Protein AF-A0A2G6LL26-F1 (afdb_monomer_lite)

Radius of gyration: 10.65 Å; chains: 1; bounding box: 23×14×28 Å

Secondary structure (DSSP, 8-state):
-EEEEEE--S--HHHHHHHHHHTT-SSEEEEEEE-SSTT-GGG-

pLDDT: mean 97.36, std 1.87, range [88.19, 98.5]

Sequence (44 aa):
MKKIVILASGSGTNAENIIKYFKHSPVAKVALVLSNKKNAKVLE

Structure (mmCIF, N/CA/C/O backbone):
data_AF-A0A2G6LL26-F1
#
_entry.id   AF-A0A2G6LL26-F1
#
loop_
_atom_site.group_PDB
_atom_site.id
_atom_site.type_symbol
_atom_site.label_atom_id
_atom_site.label_alt_id
_atom_site.label_comp_id
_atom_site.label_asym_id
_atom_site.label_entity_id
_atom_site.label_seq_id
_atom_site.pdbx_PDB_ins_code
_atom_site.Cartn_x
_atom_site.Cartn_y
_atom_site.Cartn_z
_atom_site.occupancy
_atom_site.B_iso_or_equiv
_atom_site.auth_seq_id
_atom_site.auth_comp_id
_atom_site.auth_asym_id
_atom_site.auth_atom_id
_atom_site.pdbx_PDB_model_num
ATOM 1 N N . MET A 1 1 ? -16.981 2.720 10.181 1.00 88.19 1 MET A N 1
ATOM 2 C CA . MET A 1 1 ? -15.788 2.136 9.531 1.00 88.19 1 MET A CA 1
ATOM 3 C C . MET A 1 1 ? -15.860 2.327 8.017 1.00 88.19 1 MET A C 1
ATOM 5 O O . MET A 1 1 ? -16.695 1.711 7.365 1.00 88.19 1 MET A O 1
ATOM 9 N N . LYS A 1 2 ? -15.028 3.213 7.463 1.00 97.44 2 LYS A N 1
ATOM 10 C CA . LYS A 1 2 ? -14.913 3.480 6.018 1.00 97.44 2 LYS A CA 1
ATOM 11 C C . LYS A 1 2 ?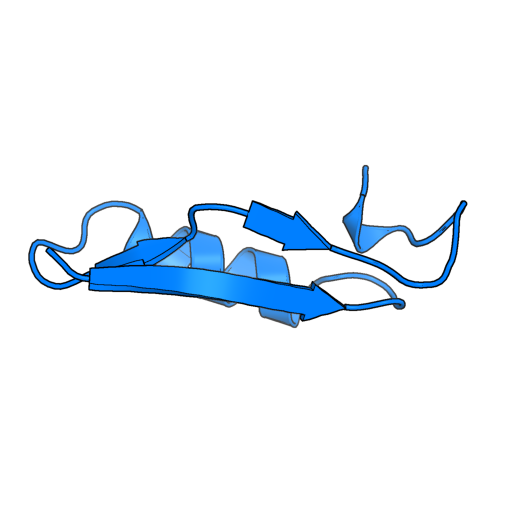 -13.975 2.453 5.360 1.00 97.44 2 LYS A C 1
ATOM 13 O O . LYS A 1 2 ? -13.093 1.906 6.021 1.00 97.44 2 LYS A O 1
ATOM 18 N N . LYS A 1 3 ? -14.159 2.191 4.064 1.00 98.12 3 LYS A N 1
ATOM 19 C CA . LYS A 1 3 ? -13.296 1.297 3.273 1.00 98.12 3 LYS A CA 1
ATOM 20 C C . LYS A 1 3 ? -12.504 2.121 2.264 1.00 98.12 3 LYS A C 1
ATOM 22 O O . LY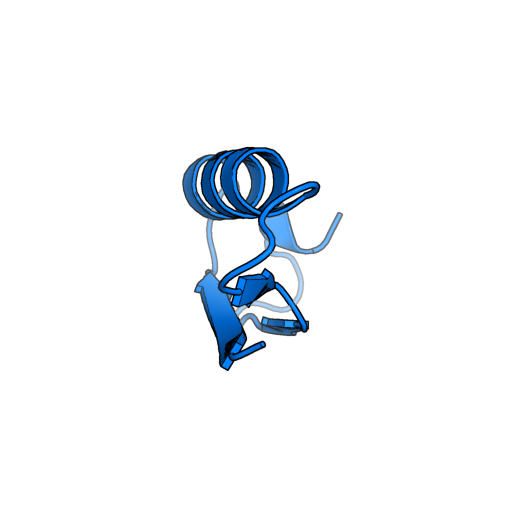S A 1 3 ? -13.101 2.883 1.512 1.00 98.12 3 LYS A O 1
ATOM 27 N N . ILE A 1 4 ? -11.186 1.961 2.267 1.00 98.38 4 ILE A N 1
ATOM 28 C CA . ILE A 1 4 ? -10.262 2.655 1.366 1.00 98.38 4 ILE A CA 1
ATOM 29 C C . ILE A 1 4 ? -9.801 1.675 0.285 1.00 98.38 4 ILE A C 1
ATOM 31 O O . ILE A 1 4 ? -9.456 0.533 0.596 1.00 98.38 4 ILE A O 1
ATOM 35 N N . VAL A 1 5 ? -9.774 2.133 -0.965 1.00 98.50 5 VAL A N 1
ATOM 36 C CA . VAL A 1 5 ? -9.105 1.452 -2.082 1.00 98.50 5 VAL A CA 1
ATOM 37 C C . VAL A 1 5 ? -7.906 2.296 -2.491 1.00 98.50 5 VAL A C 1
ATOM 39 O O . VAL A 1 5 ? -8.033 3.511 -2.628 1.00 98.50 5 VAL A O 1
ATOM 42 N N . ILE A 1 6 ? -6.749 1.661 -2.671 1.00 98.44 6 ILE A N 1
ATOM 43 C CA . ILE A 1 6 ? -5.518 2.326 -3.108 1.00 98.44 6 ILE A CA 1
ATOM 44 C C . ILE A 1 6 ? -5.219 1.907 -4.547 1.00 98.44 6 ILE A C 1
ATOM 46 O O . ILE A 1 6 ? -5.174 0.716 -4.844 1.00 98.44 6 ILE A O 1
ATOM 50 N N . LEU A 1 7 ? -4.991 2.877 -5.434 1.00 98.50 7 LEU A N 1
ATOM 51 C CA . LEU A 1 7 ? -4.472 2.639 -6.782 1.00 98.50 7 LEU A CA 1
ATOM 52 C C . LEU A 1 7 ? -2.967 2.930 -6.785 1.00 98.50 7 LEU A C 1
ATOM 54 O O . LEU A 1 7 ? -2.560 4.046 -6.465 1.00 98.50 7 LEU A O 1
ATOM 58 N N . ALA A 1 8 ? -2.138 1.942 -7.120 1.00 98.00 8 ALA A N 1
ATOM 59 C CA . ALA A 1 8 ? -0.684 2.088 -7.140 1.00 98.00 8 ALA A CA 1
ATOM 60 C C . ALA A 1 8 ? -0.038 1.185 -8.201 1.00 98.00 8 ALA A C 1
ATOM 62 O O . ALA A 1 8 ? -0.484 0.065 -8.429 1.00 98.00 8 ALA A O 1
ATOM 63 N N . SER A 1 9 ? 1.050 1.650 -8.826 1.00 98.19 9 SER A N 1
ATOM 64 C CA . SER A 1 9 ? 1.716 0.919 -9.929 1.00 98.19 9 SER A CA 1
ATOM 65 C C . SER A 1 9 ? 3.245 0.881 -9.842 1.00 98.19 9 SER A C 1
ATOM 67 O O . SER A 1 9 ? 3.913 0.409 -10.762 1.00 98.19 9 SER A O 1
ATOM 69 N N . GLY A 1 10 ? 3.804 1.388 -8.739 1.00 96.94 10 GLY A N 1
ATOM 70 C CA . GLY A 1 10 ? 5.244 1.468 -8.477 1.00 96.94 10 GLY A CA 1
ATOM 71 C C . GLY A 1 10 ? 5.719 0.491 -7.398 1.00 96.94 10 GLY A C 1
ATOM 72 O O . GLY A 1 10 ? 5.227 -0.632 -7.305 1.00 96.94 10 GLY A O 1
ATOM 73 N N . SE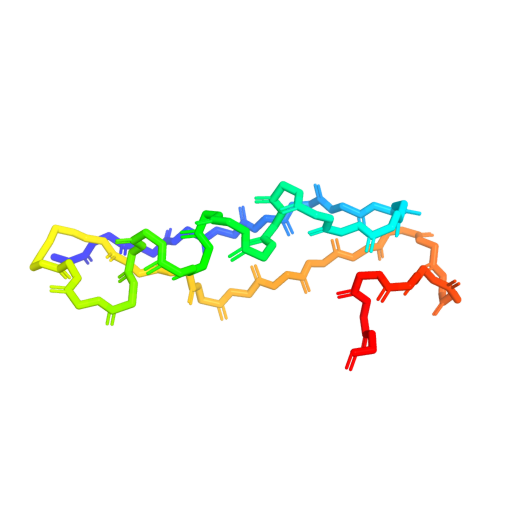R A 1 11 ? 6.673 0.941 -6.574 1.00 97.75 11 SER A N 1
ATOM 74 C CA . SER A 1 11 ? 7.240 0.167 -5.456 1.00 97.75 11 SER A CA 1
ATOM 75 C C . SER A 1 11 ? 6.233 -0.150 -4.351 1.00 97.75 11 SER A C 1
ATOM 77 O O . SER A 1 11 ? 6.384 -1.159 -3.678 1.00 97.75 11 SER A O 1
ATOM 79 N N . GLY A 1 12 ? 5.226 0.706 -4.158 1.00 97.75 12 GLY A N 1
ATOM 80 C CA . GLY A 1 12 ? 4.167 0.485 -3.176 1.00 97.75 12 GLY A CA 1
ATOM 81 C C . GLY A 1 12 ? 4.418 1.040 -1.777 1.00 97.75 12 GLY A C 1
ATOM 82 O O . GLY A 1 12 ? 3.543 0.900 -0.933 1.00 97.75 12 GLY A O 1
ATOM 83 N N . THR A 1 13 ? 5.532 1.732 -1.522 1.00 98.19 13 THR A N 1
ATOM 84 C CA . THR A 1 13 ? 5.885 2.224 -0.171 1.00 98.19 13 THR A CA 1
ATOM 85 C C . THR A 1 13 ? 4.799 3.109 0.457 1.00 98.19 13 THR A C 1
ATOM 87 O O . THR A 1 13 ? 4.502 2.990 1.644 1.00 98.19 13 THR A O 1
ATOM 90 N N . ASN A 1 14 ? 4.129 3.949 -0.338 1.00 98.00 14 ASN A N 1
ATOM 91 C CA . ASN A 1 14 ? 2.986 4.733 0.141 1.00 98.00 14 ASN A CA 1
ATOM 92 C C . ASN A 1 14 ? 1.771 3.854 0.473 1.00 98.00 14 ASN A C 1
ATOM 94 O O . ASN A 1 14 ? 1.121 4.081 1.490 1.00 98.00 14 ASN A O 1
ATOM 98 N N . ALA A 1 15 ? 1.472 2.846 -0.354 1.00 98.31 15 ALA A N 1
ATOM 99 C CA . ALA A 1 15 ? 0.375 1.916 -0.090 1.00 98.31 15 ALA A CA 1
ATOM 100 C C . ALA A 1 15 ? 0.632 1.141 1.210 1.00 98.31 15 ALA A C 1
ATOM 102 O O . ALA A 1 15 ? -0.243 1.079 2.070 1.00 98.31 15 ALA A O 1
ATOM 103 N N . GLU A 1 16 ? 1.856 0.646 1.393 1.00 98.19 16 GLU A N 1
ATOM 104 C CA . GLU A 1 16 ? 2.298 -0.041 2.604 1.00 98.19 16 GLU A CA 1
ATOM 105 C C . GLU A 1 16 ? 2.137 0.841 3.854 1.00 98.19 16 GLU A C 1
ATOM 107 O O . GLU A 1 16 ? 1.539 0.414 4.844 1.00 98.19 16 GLU A O 1
ATOM 112 N N . ASN A 1 17 ? 2.611 2.089 3.809 1.00 98.31 17 ASN A N 1
ATOM 113 C CA . ASN A 1 17 ? 2.509 3.012 4.941 1.00 98.31 17 ASN A CA 1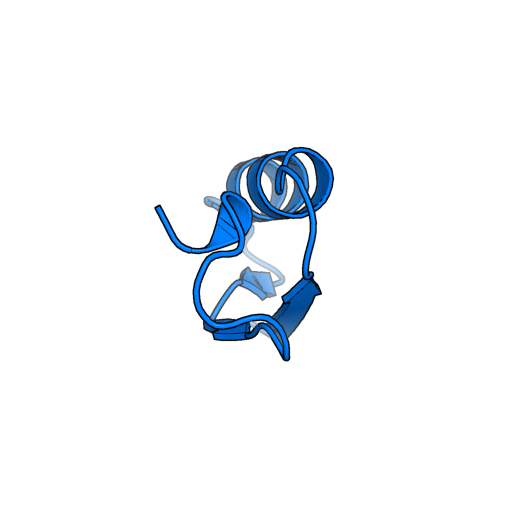
ATOM 114 C C . ASN A 1 17 ? 1.052 3.344 5.296 1.00 98.31 17 ASN A C 1
ATOM 116 O O . ASN A 1 17 ? 0.697 3.368 6.475 1.00 98.31 17 ASN A O 1
ATOM 120 N N . ILE A 1 18 ? 0.188 3.541 4.297 1.00 98.31 18 ILE A N 1
ATOM 121 C CA . ILE A 1 18 ? -1.243 3.798 4.514 1.00 98.31 18 ILE A CA 1
ATOM 122 C C . ILE A 1 18 ? -1.933 2.558 5.105 1.00 98.31 18 ILE A C 1
ATOM 124 O O . ILE A 1 18 ? -2.722 2.687 6.043 1.00 98.31 18 ILE A O 1
ATOM 128 N N . ILE A 1 19 ? -1.619 1.352 4.617 1.00 98.06 19 ILE A N 1
ATOM 129 C CA . ILE A 1 19 ? -2.134 0.095 5.183 1.00 98.06 19 ILE A CA 1
ATOM 130 C C . ILE A 1 19 ? -1.727 -0.031 6.653 1.00 98.06 19 ILE A C 1
ATOM 132 O O . ILE A 1 19 ? -2.581 -0.300 7.499 1.00 98.06 19 ILE A O 1
ATOM 136 N N . LYS A 1 20 ? -0.447 0.204 6.972 1.00 98.06 20 LYS A N 1
ATOM 137 C CA . LYS A 1 20 ? 0.069 0.158 8.349 1.00 98.06 20 LYS A CA 1
ATOM 138 C C . LYS A 1 20 ? -0.641 1.165 9.250 1.00 98.06 20 LYS A C 1
ATOM 140 O O . LYS A 1 20 ? -1.080 0.791 10.334 1.00 98.06 20 LYS A O 1
ATOM 145 N N . TYR A 1 21 ? -0.812 2.401 8.784 1.00 98.25 21 TYR A N 1
ATOM 146 C CA . TYR A 1 21 ? -1.496 3.457 9.530 1.00 98.25 21 TYR A CA 1
ATOM 147 C C . TYR A 1 21 ? -2.946 3.081 9.879 1.00 98.25 21 TYR A C 1
ATOM 149 O O . TYR A 1 21 ? -3.379 3.246 11.018 1.00 98.25 21 TYR A O 1
ATOM 157 N N . PHE A 1 22 ? -3.698 2.516 8.927 1.00 98.06 22 PHE A N 1
ATOM 158 C CA . PHE A 1 22 ? -5.103 2.150 9.140 1.00 98.06 22 PHE A CA 1
ATOM 159 C C . PHE A 1 22 ? -5.321 0.740 9.718 1.00 98.06 22 PHE A C 1
ATOM 161 O O . PHE A 1 22 ? -6.467 0.369 9.970 1.00 98.06 22 PHE A O 1
ATOM 168 N N . LYS A 1 23 ? -4.266 -0.046 9.977 1.00 96.38 23 LYS A N 1
ATOM 169 C CA . LYS A 1 23 ? -4.365 -1.454 10.419 1.00 96.38 23 LYS A CA 1
ATOM 170 C C . LYS A 1 23 ? -5.208 -1.649 11.686 1.00 96.38 23 LYS A C 1
ATOM 172 O O . LYS A 1 23 ? -5.936 -2.632 11.789 1.00 96.38 23 LYS A O 1
ATOM 177 N N . HIS A 1 24 ? -5.124 -0.710 12.627 1.00 95.44 24 HIS A N 1
ATOM 178 C CA . HIS A 1 24 ? -5.852 -0.738 13.904 1.00 95.44 24 HIS A CA 1
ATOM 179 C C . HIS A 1 24 ? -6.768 0.478 14.085 1.00 95.44 24 HIS A C 1
ATOM 181 O O . HIS A 1 24 ? -7.135 0.838 15.200 1.00 95.44 24 HIS A O 1
ATOM 187 N N . SER A 1 25 ? -7.124 1.140 12.985 1.00 96.50 25 SER A N 1
ATOM 188 C CA . SER A 1 25 ? -7.932 2.349 13.040 1.00 96.50 25 SER A CA 1
ATOM 189 C C . SER A 1 25 ? -9.418 2.019 13.244 1.00 96.50 25 SER A C 1
ATOM 191 O O . SER A 1 25 ? -9.975 1.213 12.494 1.00 96.50 25 SER A O 1
ATOM 193 N N . PRO A 1 26 ? -10.114 2.675 14.195 1.00 96.94 26 PRO A N 1
ATOM 194 C CA . PRO A 1 26 ? -11.558 2.507 14.356 1.00 96.94 26 PRO A CA 1
ATOM 195 C C . PRO A 1 26 ? -12.358 3.223 13.251 1.00 96.94 26 PRO A C 1
ATOM 197 O O . PRO A 1 26 ? -13.541 2.939 13.041 1.00 96.94 26 PRO A O 1
ATOM 200 N N . VAL A 1 27 ? -11.731 4.158 12.521 1.00 97.75 27 VAL A N 1
ATOM 201 C CA . VAL A 1 27 ? -12.424 5.002 11.537 1.00 97.75 27 VAL A CA 1
ATOM 202 C C . VAL A 1 27 ? -12.428 4.403 10.134 1.00 97.75 27 VAL A C 1
ATOM 204 O O . VAL A 1 27 ? -13.463 4.459 9.458 1.00 97.75 27 VAL A O 1
ATOM 207 N N . ALA A 1 28 ? -11.331 3.784 9.691 1.00 98.06 28 ALA A N 1
ATOM 208 C CA . ALA A 1 28 ? -11.201 3.260 8.333 1.00 98.06 28 ALA A CA 1
ATOM 209 C C . ALA A 1 28 ? -10.230 2.079 8.238 1.00 98.06 28 ALA A C 1
ATOM 211 O O . ALA A 1 28 ? -9.362 1.913 9.083 1.00 98.06 28 ALA A O 1
ATOM 212 N N . LYS A 1 29 ? -10.357 1.295 7.163 1.00 98.00 29 LYS A N 1
ATOM 213 C CA . LYS A 1 29 ? -9.397 0.249 6.791 1.00 98.00 29 LYS A CA 1
ATOM 214 C C . LYS A 1 29 ? -9.130 0.249 5.290 1.00 98.00 29 LYS A C 1
ATOM 216 O O . LYS A 1 29 ? -10.033 0.552 4.503 1.00 98.00 29 LYS A O 1
ATOM 221 N N . VAL A 1 30 ? -7.924 -0.144 4.894 1.00 98.12 30 VAL A N 1
ATOM 222 C CA . VAL A 1 30 ? -7.614 -0.435 3.488 1.00 98.12 30 VAL A CA 1
ATOM 223 C C . VAL A 1 30 ? -8.216 -1.791 3.139 1.00 98.12 30 VAL A C 1
ATOM 225 O O . VAL A 1 30 ? -7.938 -2.789 3.796 1.00 98.12 30 VAL A O 1
ATOM 228 N N . ALA A 1 31 ? -9.108 -1.804 2.153 1.00 98.19 31 ALA A N 1
ATOM 229 C CA . ALA A 1 31 ? -9.826 -2.999 1.726 1.00 98.19 31 ALA A CA 1
ATOM 230 C C . ALA A 1 31 ? -9.189 -3.652 0.497 1.00 98.19 31 ALA A C 1
ATOM 232 O O . ALA A 1 31 ? -9.306 -4.863 0.340 1.00 98.19 31 ALA A O 1
ATOM 233 N N . LEU A 1 32 ? -8.557 -2.858 -0.373 1.00 98.06 32 LEU A N 1
ATOM 234 C CA . LEU A 1 32 ? -7.965 -3.347 -1.611 1.00 98.06 32 LEU A CA 1
ATOM 235 C C . LEU A 1 32 ? -6.843 -2.427 -2.092 1.00 98.06 32 LEU A C 1
ATOM 237 O O . LEU A 1 32 ? -6.922 -1.204 -1.938 1.00 98.06 32 LEU A O 1
ATOM 241 N N . VAL A 1 33 ? -5.845 -3.030 -2.731 1.00 98.12 33 VAL A N 1
ATOM 242 C CA . VAL A 1 33 ? -4.854 -2.336 -3.550 1.00 98.12 33 VAL A CA 1
ATOM 243 C C . VAL A 1 33 ? -5.009 -2.838 -4.981 1.00 98.12 33 VAL A C 1
ATOM 245 O O . VAL A 1 33 ? -5.056 -4.044 -5.208 1.00 98.12 33 VAL A O 1
ATOM 248 N N . LEU A 1 34 ? -5.136 -1.923 -5.936 1.00 98.38 34 LEU A N 1
ATOM 249 C CA . LEU A 1 34 ? -5.249 -2.229 -7.359 1.00 98.38 34 LEU A CA 1
ATOM 250 C C . LEU A 1 34 ? -4.093 -1.588 -8.118 1.00 98.38 34 LEU A C 1
ATOM 252 O O . LEU A 1 34 ? -3.624 -0.503 -7.767 1.00 98.38 34 LEU A O 1
ATOM 256 N N . SER A 1 35 ? -3.685 -2.235 -9.205 1.00 98.38 35 SER A N 1
ATOM 257 C CA . SER A 1 35 ? -2.674 -1.711 -10.113 1.00 98.38 35 SER A CA 1
ATOM 258 C C . SER A 1 35 ? -3.112 -1.845 -11.560 1.00 98.38 35 SER A C 1
ATOM 260 O O . SER A 1 35 ? -3.721 -2.843 -11.939 1.00 98.38 35 SER A O 1
ATOM 262 N N . ASN A 1 36 ? -2.736 -0.869 -12.385 1.00 97.94 36 ASN A N 1
ATOM 263 C CA . ASN A 1 36 ? -2.806 -1.002 -13.840 1.00 97.94 36 ASN A CA 1
ATOM 264 C C . ASN A 1 36 ? -1.532 -1.626 -14.444 1.00 97.94 36 ASN A C 1
ATOM 266 O O . ASN A 1 36 ? -1.466 -1.819 -15.654 1.00 97.94 36 ASN A O 1
ATOM 270 N N . LYS A 1 37 ? -0.515 -1.944 -13.629 1.00 97.69 37 LYS A N 1
ATOM 271 C CA . LYS A 1 37 ? 0.717 -2.610 -14.063 1.00 97.69 37 LYS A CA 1
ATOM 272 C C . LYS A 1 37 ? 0.761 -4.013 -13.458 1.00 97.69 37 LYS A C 1
ATOM 274 O O . LYS A 1 37 ? 0.935 -4.165 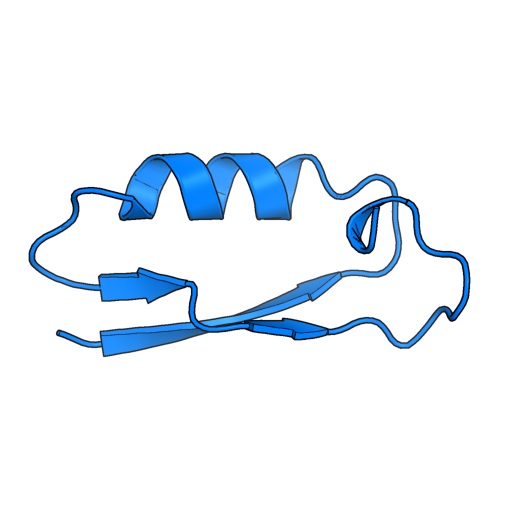-12.255 1.00 97.69 37 LYS A O 1
ATOM 279 N N . LYS A 1 38 ? 0.659 -5.039 -14.312 1.00 95.44 38 LYS A N 1
ATOM 280 C CA . LYS A 1 38 ? 0.604 -6.461 -13.914 1.00 95.44 38 LYS A CA 1
ATOM 281 C C . LYS A 1 38 ? 1.753 -6.889 -12.988 1.00 95.44 38 LYS A C 1
ATOM 283 O O . LYS A 1 38 ? 1.529 -7.663 -12.071 1.00 95.44 38 LYS A O 1
ATOM 288 N N . ASN A 1 39 ? 2.950 -6.346 -13.215 1.00 96.75 39 ASN A N 1
ATOM 289 C CA . ASN A 1 39 ? 4.170 -6.675 -12.467 1.00 96.75 39 ASN A CA 1
ATOM 290 C C . ASN A 1 39 ? 4.596 -5.512 -11.549 1.00 96.75 39 ASN A C 1
ATOM 292 O O . ASN A 1 39 ? 5.778 -5.173 -11.466 1.00 96.75 39 ASN A O 1
ATOM 296 N N . ALA A 1 40 ? 3.642 -4.773 -10.977 1.00 97.88 40 ALA A N 1
ATOM 297 C CA . ALA A 1 40 ? 3.966 -3.734 -10.008 1.00 97.88 40 ALA A CA 1
ATOM 298 C C . ALA A 1 40 ? 4.387 -4.373 -8.682 1.00 97.88 40 ALA A C 1
ATOM 300 O O . ALA A 1 40 ? 3.651 -5.191 -8.143 1.00 97.88 40 ALA A O 1
ATOM 301 N N . LYS A 1 41 ? 5.521 -3.934 -8.125 1.00 97.31 41 LYS A N 1
ATOM 302 C CA . LYS A 1 41 ? 6.042 -4.427 -6.838 1.00 97.31 41 LYS A CA 1
ATOM 303 C C . LYS A 1 41 ? 5.054 -4.237 -5.680 1.00 97.31 41 LYS A C 1
ATOM 305 O O . LYS A 1 41 ? 5.084 -4.976 -4.717 1.00 97.31 41 LYS A O 1
ATOM 310 N N . VAL A 1 42 ? 4.142 -3.270 -5.785 1.00 97.31 42 VAL A N 1
ATOM 311 C CA . VAL A 1 42 ? 3.063 -3.069 -4.803 1.00 97.31 42 VAL A CA 1
ATOM 312 C C . VAL A 1 42 ? 2.070 -4.242 -4.694 1.00 97.31 42 VAL A C 1
ATOM 314 O O . VAL A 1 42 ? 1.272 -4.259 -3.763 1.00 97.31 42 VAL A O 1
ATOM 317 N N . LEU A 1 43 ? 2.059 -5.163 -5.664 1.00 96.19 43 LEU A N 1
ATOM 318 C CA . LEU A 1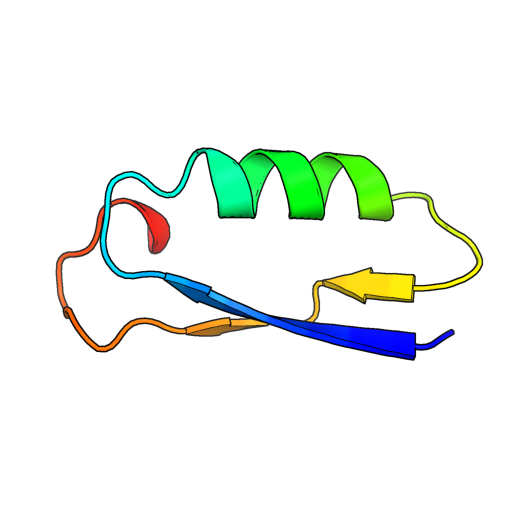 43 ? 1.204 -6.356 -5.658 1.00 96.19 43 LEU A CA 1
ATOM 319 C C . LEU A 1 43 ? 1.898 -7.600 -5.074 1.00 96.19 43 LEU A C 1
ATOM 321 O O . LEU A 1 43 ? 1.260 -8.650 -5.012 1.00 96.19 43 LEU A O 1
ATOM 325 N N . GLU A 1 44 ? 3.175 -7.493 -4.700 1.00 91.12 44 GLU A N 1
ATOM 326 C CA . GLU A 1 44 ? 3.932 -8.520 -3.965 1.00 91.12 44 GLU A CA 1
ATOM 327 C C . GLU A 1 44 ? 3.727 -8.356 -2.453 1.00 91.12 44 GLU A C 1
ATOM 329 O O . GLU A 1 44 ? 3.566 -9.395 -1.774 1.00 91.12 44 GLU A O 1
#

Foldseek 3Di:
DAEDEAEDQALQPVVVVVQVVCVPPPPYHHDYYDYPHPPHNNVD